Protein AF-A0A352R442-F1 (afdb_monomer_lite)

Structure (mmCIF, N/CA/C/O backbone):
data_AF-A0A352R442-F1
#
_entry.id   AF-A0A352R442-F1
#
loop_
_atom_site.group_PDB
_atom_site.id
_atom_site.type_symbol
_atom_site.label_atom_id
_atom_site.label_alt_id
_atom_site.label_comp_id
_atom_site.label_asym_id
_atom_site.label_entity_id
_atom_site.label_seq_id
_atom_site.pdbx_PDB_ins_code
_atom_site.Cartn_x
_atom_site.Cartn_y
_atom_site.Cartn_z
_atom_site.occupancy
_atom_site.B_iso_or_equiv
_atom_site.auth_seq_id
_atom_site.auth_comp_id
_atom_site.auth_asym_id
_atom_site.auth_atom_id
_atom_site.pdbx_PDB_model_num
ATOM 1 N N . MET A 1 1 ? -9.454 -8.251 1.975 1.00 71.06 1 MET A N 1
ATOM 2 C CA . MET A 1 1 ? -8.241 -7.790 1.267 1.00 71.06 1 MET A CA 1
ATOM 3 C C . MET A 1 1 ? -7.023 -8.591 1.740 1.00 71.06 1 MET A C 1
ATOM 5 O O . MET A 1 1 ? -6.895 -8.815 2.937 1.00 71.06 1 MET A O 1
ATOM 9 N N . LEU A 1 2 ? -6.158 -9.086 0.841 1.00 76.00 2 LEU A N 1
ATOM 10 C CA . LEU A 1 2 ? -4.966 -9.868 1.221 1.00 76.00 2 LEU A CA 1
ATOM 11 C C . LEU A 1 2 ? -3.751 -8.943 1.377 1.00 76.00 2 LEU A C 1
ATOM 13 O O . LEU A 1 2 ? -3.352 -8.282 0.417 1.00 76.00 2 LEU A O 1
ATOM 17 N N . VAL A 1 3 ? -3.161 -8.912 2.576 1.00 84.00 3 VAL A N 1
ATOM 18 C CA . VAL A 1 3 ? -1.950 -8.134 2.885 1.00 84.00 3 VAL A CA 1
ATOM 19 C C . VAL A 1 3 ? -0.742 -9.064 2.888 1.00 84.00 3 VAL A C 1
ATOM 21 O O . VAL A 1 3 ? -0.639 -9.971 3.711 1.00 84.00 3 VAL A O 1
ATOM 24 N N . LYS A 1 4 ? 0.202 -8.839 1.974 1.00 86.25 4 LYS A N 1
ATOM 25 C CA . LYS A 1 4 ? 1.427 -9.634 1.844 1.00 86.25 4 LYS A CA 1
ATOM 26 C C . LYS A 1 4 ? 2.656 -8.760 2.048 1.00 86.25 4 LYS A C 1
ATOM 28 O O . LYS A 1 4 ? 2.859 -7.780 1.338 1.00 86.25 4 LYS A O 1
ATOM 33 N N . LEU A 1 5 ? 3.529 -9.131 2.981 1.00 85.88 5 LEU A N 1
ATOM 34 C CA . LEU A 1 5 ? 4.829 -8.478 3.136 1.00 85.88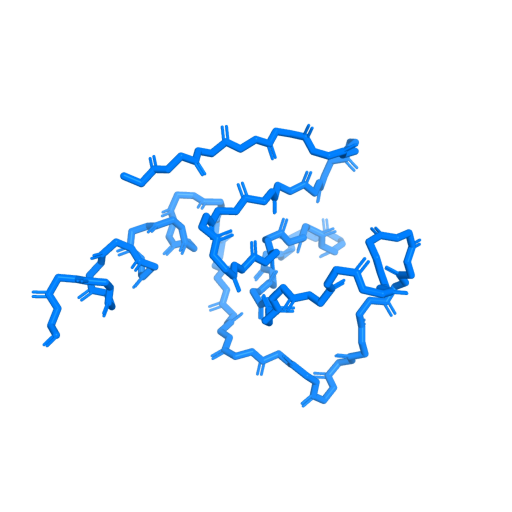 5 LEU A CA 1
ATOM 35 C C . LEU A 1 5 ? 5.734 -8.846 1.947 1.00 85.88 5 LEU A C 1
ATOM 37 O O . LEU A 1 5 ? 6.029 -10.019 1.735 1.00 85.88 5 LEU A O 1
ATOM 41 N N . ILE A 1 6 ? 6.184 -7.852 1.174 1.00 83.25 6 ILE A N 1
ATOM 42 C CA . ILE A 1 6 ? 7.092 -8.073 0.031 1.00 83.25 6 ILE A CA 1
ATOM 43 C C . ILE A 1 6 ? 8.552 -7.896 0.453 1.00 83.25 6 ILE A C 1
ATOM 45 O O . ILE A 1 6 ? 9.420 -8.674 0.069 1.00 83.25 6 ILE A O 1
ATOM 49 N N . ARG A 1 7 ? 8.839 -6.835 1.213 1.00 80.50 7 ARG A N 1
ATOM 50 C CA . ARG A 1 7 ? 10.165 -6.497 1.754 1.00 80.50 7 ARG A CA 1
ATOM 51 C C . ARG A 1 7 ? 9.992 -5.714 3.048 1.00 80.50 7 ARG A C 1
ATOM 53 O O . ARG A 1 7 ? 8.928 -5.154 3.297 1.00 80.50 7 ARG A O 1
ATOM 60 N N . ARG A 1 8 ? 11.060 -5.603 3.845 1.00 79.19 8 ARG A N 1
ATOM 61 C CA . ARG A 1 8 ? 11.085 -4.713 5.016 1.00 79.19 8 ARG A CA 1
ATOM 62 C C . ARG A 1 8 ? 10.618 -3.320 4.578 1.00 79.19 8 ARG A C 1
ATOM 64 O O . ARG A 1 8 ? 11.217 -2.750 3.669 1.00 79.19 8 ARG A O 1
ATOM 71 N N . ASN A 1 9 ? 9.541 -2.816 5.190 1.00 86.62 9 ASN A N 1
ATOM 72 C CA . ASN A 1 9 ? 8.881 -1.539 4.869 1.00 86.62 9 ASN A CA 1
ATOM 73 C C . ASN A 1 9 ? 8.041 -1.485 3.572 1.00 86.62 9 ASN A C 1
ATOM 75 O O . ASN A 1 9 ? 7.723 -0.389 3.107 1.00 86.62 9 ASN A O 1
ATOM 79 N N . ARG A 1 10 ? 7.664 -2.625 2.979 1.00 87.94 10 ARG A N 1
ATOM 80 C CA . ARG A 1 10 ? 6.820 -2.678 1.776 1.00 87.94 10 ARG A CA 1
ATOM 81 C C . ARG A 1 10 ? 5.824 -3.839 1.822 1.00 87.94 10 ARG A C 1
ATOM 83 O O . ARG A 1 10 ? 6.225 -5.000 1.902 1.00 87.94 10 ARG A O 1
ATOM 90 N N . TYR A 1 11 ? 4.551 -3.512 1.660 1.00 89.50 11 TYR A N 1
ATOM 91 C CA . TYR A 1 11 ? 3.425 -4.438 1.664 1.00 89.50 11 TYR A CA 1
ATOM 92 C C . TYR A 1 11 ? 2.708 -4.385 0.319 1.00 89.50 11 TYR A C 1
ATOM 94 O O . TYR A 1 11 ? 2.575 -3.315 -0.271 1.00 89.50 11 TYR A O 1
ATOM 102 N N . GLN A 1 12 ? 2.263 -5.535 -0.165 1.00 88.69 12 GLN A N 1
ATOM 103 C CA . GLN A 1 12 ? 1.254 -5.637 -1.206 1.00 88.69 12 GLN A CA 1
ATOM 104 C C . GLN A 1 12 ? -0.100 -5.751 -0.529 1.00 88.69 12 GLN A C 1
ATOM 106 O O . GLN A 1 12 ? -0.259 -6.537 0.404 1.00 88.69 12 GLN A O 1
ATOM 111 N N . VAL A 1 13 ? -1.050 -4.971 -1.008 1.00 89.06 13 VAL A N 1
ATOM 112 C CA . VAL A 1 13 ? -2.406 -4.908 -0.489 1.00 89.06 13 VAL A CA 1
ATOM 113 C C . VAL A 1 13 ? -3.319 -4.891 -1.712 1.00 89.06 13 VAL A C 1
ATOM 115 O O . VAL A 1 13 ? -3.427 -3.865 -2.377 1.00 89.06 13 VAL A O 1
ATOM 118 N N . GLY A 1 14 ? -3.860 -6.057 -2.080 1.00 86.75 14 GLY A N 1
ATOM 119 C CA . GLY A 1 14 ? -4.577 -6.231 -3.352 1.00 86.75 14 GLY A CA 1
ATOM 120 C C . GLY A 1 14 ? -3.722 -5.827 -4.564 1.00 86.75 14 GLY A C 1
ATOM 121 O O . GLY A 1 14 ? -2.569 -6.262 -4.698 1.00 86.75 14 GLY A O 1
ATOM 122 N N . ASP A 1 15 ? -4.274 -4.942 -5.397 1.00 87.62 15 ASP A N 1
ATOM 123 C CA . ASP A 1 15 ? -3.608 -4.323 -6.553 1.00 87.62 15 ASP A CA 1
ATOM 124 C C . ASP A 1 15 ? -2.836 -3.041 -6.200 1.00 87.62 15 ASP A C 1
ATOM 126 O O . ASP A 1 15 ? -2.618 -2.168 -7.044 1.00 87.62 15 ASP A O 1
ATOM 130 N N . TYR A 1 16 ? -2.364 -2.922 -4.958 1.00 89.62 16 TYR A N 1
ATOM 131 C CA . TYR A 1 16 ? -1.572 -1.785 -4.500 1.00 89.62 16 TYR A CA 1
ATOM 132 C C . TYR A 1 16 ? -0.313 -2.209 -3.750 1.00 89.62 16 TYR A C 1
ATOM 134 O O . TYR A 1 16 ? -0.208 -3.287 -3.165 1.00 89.62 16 TYR A O 1
ATOM 142 N N . ILE A 1 17 ? 0.666 -1.311 -3.755 1.00 90.50 17 ILE A N 1
ATOM 143 C CA . ILE A 1 17 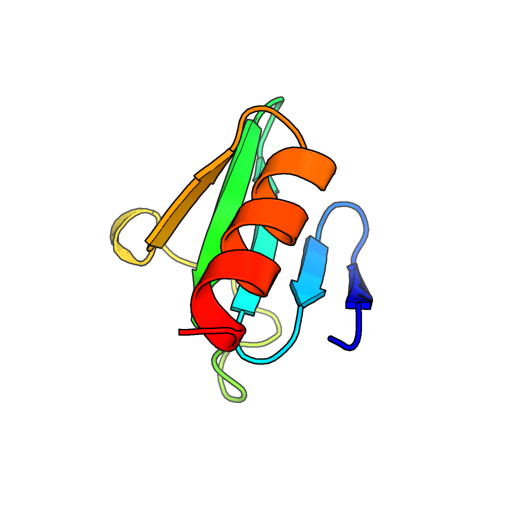? 1.877 -1.385 -2.950 1.00 90.50 17 ILE A CA 1
ATOM 144 C C . ILE A 1 17 ? 1.847 -0.266 -1.922 1.00 90.50 17 ILE A C 1
ATOM 146 O O . ILE A 1 17 ? 1.852 0.908 -2.279 1.00 90.50 17 ILE A O 1
ATOM 150 N N . VAL A 1 18 ? 1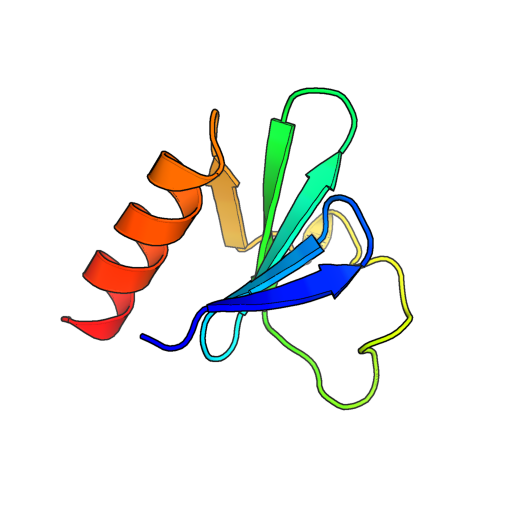.915 -0.628 -0.647 1.00 91.25 18 VAL A N 1
ATOM 151 C CA . VAL A 1 18 ? 2.127 0.310 0.454 1.00 91.25 18 VAL A CA 1
ATOM 152 C C . VAL A 1 18 ? 3.601 0.266 0.841 1.00 91.25 18 VAL A C 1
ATOM 154 O O . VAL A 1 18 ? 4.111 -0.754 1.307 1.00 91.25 18 VAL A O 1
ATOM 157 N N . GLN A 1 19 ? 4.323 1.363 0.640 1.00 90.31 19 GLN A N 1
ATOM 158 C CA . GLN A 1 19 ? 5.745 1.469 0.955 1.00 90.31 19 GLN A CA 1
ATOM 159 C C . GLN A 1 19 ? 5.988 2.584 1.972 1.00 90.31 19 GLN A C 1
ATOM 161 O O . GLN A 1 19 ? 5.627 3.738 1.744 1.00 90.31 19 GLN A O 1
ATOM 166 N N . LYS A 1 20 ? 6.700 2.266 3.056 1.00 89.38 20 LYS A N 1
ATOM 167 C CA . LYS A 1 20 ? 7.229 3.280 3.969 1.00 89.38 20 LYS A CA 1
ATOM 168 C C . LYS A 1 20 ? 8.457 3.936 3.344 1.00 89.38 20 LYS A C 1
ATOM 170 O O . LYS A 1 20 ? 9.390 3.250 2.913 1.00 89.38 20 LYS A O 1
ATOM 175 N N . ARG A 1 21 ? 8.486 5.264 3.323 1.00 85.75 21 ARG A N 1
ATOM 176 C CA . ARG A 1 21 ? 9.669 6.071 3.002 1.00 85.75 21 ARG A CA 1
ATOM 177 C C . ARG A 1 21 ? 9.899 7.037 4.146 1.00 85.75 21 ARG A C 1
ATOM 179 O O . ARG A 1 21 ? 8.994 7.784 4.502 1.00 85.75 21 ARG A O 1
ATOM 186 N N . GLN A 1 22 ? 11.101 7.001 4.718 1.00 84.31 22 GLN A N 1
ATOM 187 C CA . GLN A 1 22 ? 11.427 7.739 5.941 1.00 84.31 22 GLN A CA 1
ATOM 188 C C . GLN A 1 22 ? 10.410 7.417 7.057 1.00 84.31 22 GLN A C 1
ATOM 190 O O . GLN A 1 22 ? 10.373 6.282 7.539 1.00 84.31 22 GLN A O 1
ATOM 195 N N . GLN A 1 23 ? 9.561 8.377 7.431 1.00 83.50 23 GLN A N 1
ATOM 196 C CA . GLN A 1 23 ? 8.519 8.223 8.451 1.00 83.50 23 GLN A CA 1
ATOM 197 C C . GLN A 1 23 ? 7.093 8.169 7.883 1.00 83.50 23 GLN A C 1
ATOM 199 O O . GLN A 1 23 ? 6.140 8.084 8.645 1.00 83.50 23 GLN A O 1
ATOM 204 N N . GLN A 1 24 ? 6.937 8.185 6.562 1.00 86.94 24 GLN A N 1
ATOM 205 C CA . GLN A 1 24 ? 5.641 8.312 5.900 1.00 86.94 24 GLN A CA 1
ATOM 206 C C . GLN A 1 24 ? 5.305 7.062 5.085 1.00 86.94 24 GLN A C 1
ATOM 208 O O . GLN A 1 24 ? 6.209 6.353 4.628 1.00 86.94 24 GLN A O 1
ATOM 213 N N . TRP A 1 25 ? 4.016 6.796 4.875 1.00 91.50 25 TRP A N 1
ATOM 214 C CA . TRP A 1 25 ? 3.534 5.662 4.090 1.00 91.50 25 TRP A CA 1
ATOM 215 C C . TRP A 1 25 ? 2.913 6.136 2.784 1.00 91.50 25 TRP A C 1
ATOM 217 O O . TRP A 1 25 ? 2.140 7.086 2.735 1.00 91.50 25 TRP A O 1
ATOM 227 N N . TRP A 1 26 ? 3.299 5.471 1.707 1.00 92.06 26 TRP A N 1
ATOM 228 C CA . TRP A 1 26 ? 2.991 5.881 0.349 1.00 92.06 26 TRP A CA 1
ATOM 229 C C . TRP A 1 26 ? 2.326 4.706 -0.352 1.00 92.06 26 TRP A C 1
ATOM 231 O O . TRP A 1 26 ? 2.866 3.595 -0.330 1.00 92.06 26 TRP A O 1
ATOM 241 N N . VAL A 1 27 ? 1.171 4.948 -0.961 1.00 91.56 27 VAL A N 1
ATOM 242 C CA . VAL A 1 27 ? 0.417 3.943 -1.706 1.00 91.56 27 VAL A CA 1
ATOM 243 C C . VAL A 1 27 ? 0.646 4.154 -3.194 1.00 91.56 27 VAL A C 1
ATOM 245 O O . VAL A 1 27 ? 0.501 5.263 -3.710 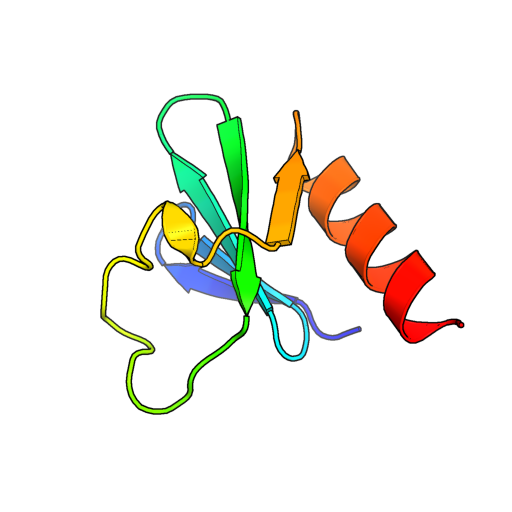1.00 91.56 27 VAL A O 1
ATOM 248 N N . PHE A 1 28 ? 0.990 3.076 -3.882 1.00 91.00 28 PHE A N 1
ATOM 249 C CA . PHE A 1 28 ? 1.241 3.030 -5.316 1.00 91.00 28 PHE A CA 1
ATOM 250 C C . PHE A 1 28 ? 0.361 1.950 -5.946 1.00 91.00 28 PHE A C 1
ATOM 252 O O . PHE A 1 28 ? 0.069 0.957 -5.277 1.00 91.00 28 PHE A O 1
ATOM 259 N N . PRO A 1 29 ? -0.023 2.076 -7.223 1.00 88.12 29 PRO A N 1
ATOM 260 C CA . PRO A 1 29 ? -0.624 0.969 -7.948 1.00 88.12 29 PRO A CA 1
ATOM 261 C C . PRO A 1 29 ? 0.377 -0.187 -8.059 1.00 88.12 29 PRO A C 1
ATOM 263 O O . PRO A 1 29 ? 1.582 0.010 -8.259 1.00 88.12 29 PRO A O 1
ATOM 266 N N . TYR A 1 30 ? -0.117 -1.410 -7.921 1.00 84.31 30 TYR A N 1
ATOM 267 C CA . TYR A 1 30 ? 0.672 -2.605 -8.150 1.00 84.31 30 TYR A CA 1
ATOM 268 C C . TYR A 1 30 ? 0.961 -2.757 -9.639 1.00 84.31 30 TYR A C 1
ATOM 270 O O . TYR A 1 30 ? 0.096 -2.604 -10.497 1.00 84.31 30 TYR A O 1
ATOM 278 N N . ASN A 1 31 ? 2.209 -3.088 -9.952 1.00 82.94 31 ASN A N 1
ATOM 279 C CA . ASN A 1 31 ? 2.619 -3.425 -11.302 1.00 82.94 31 ASN A CA 1
ATOM 280 C C . ASN A 1 31 ? 3.463 -4.697 -11.243 1.00 82.94 31 ASN A C 1
ATOM 282 O O . ASN A 1 31 ? 4.609 -4.677 -10.785 1.00 82.94 31 ASN A O 1
ATOM 286 N N . SER A 1 32 ? 2.894 -5.799 -11.733 1.00 79.44 32 SER A N 1
ATOM 287 C CA . SER A 1 32 ? 3.520 -7.126 -11.730 1.00 79.44 32 SER A CA 1
ATOM 288 C C . SER A 1 32 ? 4.842 -7.179 -12.502 1.00 79.44 32 SER A C 1
ATOM 290 O O . SER A 1 32 ? 5.704 -8.001 -12.202 1.00 79.44 32 SER A O 1
ATOM 292 N N . LYS A 1 33 ? 5.065 -6.255 -13.444 1.00 80.50 33 LYS A N 1
ATOM 293 C CA . LYS A 1 33 ? 6.328 -6.138 -14.188 1.00 80.50 33 LYS A CA 1
ATOM 294 C C . LYS A 1 33 ? 7.406 -5.356 -13.426 1.00 80.50 33 LYS A C 1
ATOM 296 O O . LYS A 1 33 ? 8.548 -5.308 -13.869 1.00 80.50 33 LYS A O 1
ATOM 301 N N . ARG A 1 34 ? 7.064 -4.714 -12.300 1.00 72.88 34 ARG A N 1
ATOM 302 C CA . ARG A 1 34 ? 7.936 -3.794 -11.540 1.00 72.88 34 ARG A CA 1
ATOM 303 C C . ARG A 1 34 ? 8.020 -4.109 -10.041 1.00 72.88 34 ARG A C 1
ATOM 305 O O . ARG A 1 34 ? 8.408 -3.247 -9.257 1.00 72.88 34 ARG A O 1
ATOM 312 N N . ILE A 1 35 ? 7.722 -5.342 -9.633 1.00 64.62 35 ILE A N 1
ATOM 313 C CA . ILE A 1 35 ? 7.638 -5.777 -8.221 1.00 64.62 35 ILE A CA 1
ATOM 314 C C . ILE A 1 35 ? 8.919 -5.452 -7.414 1.00 64.62 35 ILE A C 1
ATOM 316 O O . ILE A 1 35 ? 8.856 -5.155 -6.218 1.00 64.62 35 ILE A O 1
ATOM 320 N N . GLY A 1 36 ? 10.087 -5.433 -8.067 1.00 65.00 36 GLY A N 1
ATOM 321 C CA . GLY A 1 36 ? 11.378 -5.093 -7.453 1.00 65.00 36 GLY A CA 1
ATOM 322 C C . GLY A 1 36 ? 11.799 -3.621 -7.546 1.00 65.00 36 GLY A C 1
ATOM 323 O O . GLY A 1 36 ? 12.751 -3.221 -6.877 1.00 65.00 36 GLY A O 1
ATOM 324 N N . CYS A 1 37 ? 11.114 -2.802 -8.343 1.00 69.44 37 CYS A N 1
ATOM 325 C CA . CYS A 1 37 ? 11.510 -1.419 -8.586 1.00 69.44 37 CYS A CA 1
ATOM 326 C C . CYS A 1 37 ? 11.078 -0.492 -7.438 1.00 69.44 37 CYS A C 1
ATOM 328 O O . CYS A 1 37 ? 10.192 -0.793 -6.628 1.00 69.44 37 CYS A O 1
ATOM 330 N N . ILE A 1 38 ? 11.730 0.665 -7.347 1.00 67.06 38 ILE A N 1
ATOM 331 C CA . ILE A 1 38 ? 11.255 1.777 -6.524 1.00 67.06 38 ILE A CA 1
ATOM 332 C C . ILE A 1 38 ? 10.160 2.477 -7.333 1.00 67.06 38 ILE A C 1
ATOM 334 O O . ILE A 1 38 ? 10.443 3.004 -8.407 1.00 67.06 38 ILE A O 1
ATOM 338 N N . ALA A 1 39 ? 8.922 2.460 -6.832 1.00 71.19 39 ALA A N 1
ATOM 339 C CA . ALA A 1 39 ? 7.817 3.180 -7.462 1.00 71.19 39 ALA A CA 1
ATOM 340 C C . ALA A 1 39 ? 8.131 4.684 -7.514 1.00 71.19 39 ALA A C 1
ATOM 342 O O . ALA A 1 39 ? 8.753 5.232 -6.595 1.00 71.19 39 ALA A O 1
ATOM 343 N N . ARG A 1 40 ? 7.780 5.370 -8.594 1.00 75.06 40 ARG A N 1
ATOM 344 C CA . ARG A 1 40 ? 8.132 6.785 -8.737 1.00 75.06 40 ARG A CA 1
ATOM 345 C C . ARG A 1 40 ? 7.141 7.645 -7.959 1.00 75.06 40 ARG A C 1
ATOM 347 O O . ARG A 1 40 ? 5.983 7.285 -7.804 1.00 75.06 40 ARG A O 1
ATOM 354 N N . VAL A 1 41 ? 7.598 8.792 -7.457 1.00 71.31 41 VAL A N 1
ATOM 355 C CA . VAL A 1 41 ? 6.772 9.692 -6.624 1.00 71.31 41 VAL A CA 1
ATOM 356 C C . VAL A 1 41 ? 5.528 10.205 -7.369 1.00 71.31 41 VAL A C 1
ATOM 358 O O . VAL A 1 41 ? 4.509 10.450 -6.744 1.00 71.31 41 VAL A O 1
ATOM 361 N N . HIS A 1 42 ? 5.567 10.301 -8.700 1.00 78.31 42 HIS A N 1
ATOM 362 C CA . HIS A 1 42 ? 4.394 10.680 -9.498 1.00 78.31 42 HIS A CA 1
ATOM 363 C C . HIS A 1 42 ? 3.343 9.568 -9.645 1.00 78.31 42 HIS A C 1
ATOM 365 O O . HIS A 1 42 ? 2.247 9.836 -10.114 1.00 78.31 42 HIS A O 1
ATOM 371 N N . GLU A 1 43 ? 3.663 8.325 -9.277 1.00 81.19 43 GLU A N 1
ATOM 372 C CA . GLU A 1 43 ? 2.732 7.186 -9.331 1.00 81.19 43 GLU A CA 1
ATOM 373 C C . GLU A 1 43 ? 1.972 7.016 -8.000 1.00 81.19 43 GLU A C 1
ATOM 375 O O . GLU A 1 43 ? 1.271 6.026 -7.802 1.00 81.19 43 GLU A O 1
ATOM 380 N N . VAL A 1 44 ? 2.143 7.943 -7.052 1.00 84.19 44 VAL A N 1
ATOM 381 C CA . VAL A 1 44 ? 1.514 7.883 -5.728 1.00 84.19 44 VAL A CA 1
ATOM 382 C C . VAL A 1 44 ? 0.030 8.170 -5.869 1.00 84.19 44 VAL A C 1
ATOM 384 O O . VAL A 1 44 ? -0.363 9.236 -6.331 1.00 84.19 44 VAL A O 1
ATOM 387 N N . VAL A 1 45 ? -0.790 7.225 -5.426 1.00 88.88 45 VAL A N 1
ATOM 388 C CA . VAL A 1 45 ? -2.251 7.361 -5.411 1.00 88.88 45 VAL A CA 1
ATOM 389 C C . VAL A 1 45 ? -2.773 7.845 -4.065 1.00 88.88 45 VAL A C 1
ATOM 391 O O . VAL A 1 45 ? -3.845 8.438 -4.013 1.00 88.88 45 VAL A O 1
ATOM 394 N N . TYR A 1 46 ? -2.028 7.609 -2.982 1.00 88.75 46 TYR A N 1
ATOM 395 C CA . TYR A 1 46 ? -2.408 8.077 -1.655 1.00 88.75 46 TYR A CA 1
ATOM 396 C C . TYR A 1 46 ? -1.200 8.222 -0.727 1.00 88.75 46 TYR A C 1
ATOM 398 O O . TYR A 1 46 ? -0.255 7.427 -0.762 1.00 88.75 46 TYR A O 1
ATOM 406 N N . PHE A 1 47 ? -1.257 9.248 0.116 1.00 90.44 47 PHE A N 1
ATOM 407 C CA . PHE A 1 47 ? -0.308 9.506 1.188 1.00 90.44 47 PHE A CA 1
ATOM 408 C C . PHE A 1 47 ? -0.970 9.203 2.530 1.00 90.44 47 PHE A C 1
ATOM 410 O O . PHE A 1 47 ? -2.043 9.731 2.816 1.00 90.44 47 PHE A O 1
ATOM 417 N N . ALA A 1 48 ? -0.313 8.399 3.362 1.00 91.12 48 ALA A N 1
ATOM 418 C CA . ALA A 1 48 ? -0.840 7.974 4.647 1.00 91.12 48 ALA A CA 1
ATOM 419 C C . ALA A 1 48 ? 0.148 8.258 5.795 1.00 91.12 48 ALA A C 1
ATOM 421 O O . ALA A 1 48 ? 1.352 7.993 5.668 1.00 91.12 48 ALA A O 1
ATOM 422 N N . PRO A 1 49 ? -0.346 8.736 6.952 1.00 90.81 49 PRO A N 1
ATOM 423 C CA . PRO A 1 49 ? 0.489 8.954 8.132 1.00 90.81 49 PRO A CA 1
ATOM 424 C C . PRO A 1 49 ? 0.930 7.636 8.792 1.00 90.81 49 PRO A C 1
ATOM 426 O O . PRO A 1 49 ? 1.978 7.584 9.432 1.00 90.81 49 PRO A O 1
ATOM 429 N N . SER A 1 50 ? 0.176 6.549 8.611 1.00 91.56 50 SER A N 1
ATOM 430 C CA . SER A 1 50 ? 0.473 5.224 9.161 1.00 91.56 50 SER A CA 1
ATOM 431 C C . SER A 1 50 ? 0.147 4.111 8.156 1.00 91.56 50 SER A C 1
ATOM 433 O O . SER A 1 50 ? -0.553 4.332 7.165 1.00 91.56 50 SER A O 1
ATOM 435 N N . LEU A 1 51 ? 0.660 2.901 8.413 1.00 89.31 51 LEU A N 1
ATOM 436 C CA . LEU A 1 51 ? 0.315 1.712 7.626 1.00 89.31 51 LEU A CA 1
ATOM 437 C C . LEU A 1 51 ? -1.184 1.406 7.725 1.00 89.31 51 LEU A C 1
ATOM 439 O O . LEU A 1 51 ? -1.807 1.087 6.722 1.00 89.31 51 LEU A O 1
ATOM 443 N N . GLU A 1 52 ? -1.752 1.549 8.921 1.00 91.75 52 GLU A N 1
ATOM 444 C CA . GLU A 1 52 ? -3.174 1.330 9.181 1.00 91.75 52 GLU A CA 1
ATOM 445 C C . GLU A 1 52 ? -4.048 2.289 8.366 1.00 91.75 52 GLU A C 1
ATOM 447 O O . GLU A 1 52 ? -4.950 1.845 7.665 1.00 91.75 52 GLU A O 1
ATOM 452 N N . SER A 1 53 ? -3.724 3.587 8.338 1.00 92.94 53 SER A N 1
ATOM 453 C CA . SER A 1 53 ? -4.461 4.551 7.513 1.00 92.94 53 SER A CA 1
ATOM 454 C C . SER A 1 53 ? -4.388 4.222 6.019 1.00 92.94 53 SER A C 1
ATOM 456 O O . SER A 1 53 ? -5.371 4.412 5.307 1.00 92.94 53 SER A O 1
ATOM 458 N N . ALA A 1 54 ? -3.247 3.716 5.534 1.00 92.00 54 ALA A N 1
ATOM 459 C CA . ALA A 1 54 ? -3.114 3.285 4.143 1.00 92.00 54 ALA A CA 1
ATOM 460 C C . ALA A 1 54 ? -4.001 2.072 3.830 1.00 92.00 54 ALA A C 1
ATOM 462 O O . ALA A 1 54 ? -4.635 2.044 2.779 1.00 92.00 54 ALA A O 1
ATOM 463 N N . ILE A 1 55 ? -4.041 1.085 4.729 1.00 91.06 55 ILE A N 1
ATOM 464 C CA . ILE A 1 55 ? -4.857 -0.124 4.567 1.00 91.06 55 ILE A CA 1
ATOM 465 C C . ILE A 1 55 ? -6.345 0.231 4.629 1.00 91.06 55 ILE A C 1
ATOM 467 O O . ILE A 1 55 ? -7.070 -0.116 3.705 1.00 91.06 55 ILE A O 1
ATOM 471 N N . ASN A 1 56 ? -6.781 1.008 5.623 1.00 92.56 56 ASN A N 1
ATOM 472 C CA . ASN A 1 56 ? -8.187 1.404 5.765 1.00 92.56 56 ASN A CA 1
ATOM 473 C C . ASN A 1 56 ? -8.688 2.187 4.540 1.00 92.56 56 ASN A C 1
ATOM 475 O O . ASN A 1 56 ? -9.808 1.979 4.079 1.00 92.56 56 ASN A O 1
ATOM 479 N N . TRP A 1 57 ? -7.854 3.072 3.978 1.00 92.88 57 TRP A N 1
ATOM 480 C CA . TRP A 1 57 ? -8.186 3.782 2.739 1.00 92.88 57 TRP A CA 1
ATOM 481 C C . TRP A 1 57 ? -8.353 2.825 1.552 1.00 92.88 57 TRP A C 1
ATOM 483 O O . TRP A 1 57 ? -9.276 2.985 0.755 1.00 92.88 57 TRP A O 1
ATOM 493 N N . LEU A 1 58 ? -7.479 1.821 1.441 1.00 91.06 58 LEU A N 1
ATOM 494 C CA . LEU A 1 58 ? -7.566 0.800 0.399 1.00 91.06 58 LEU A CA 1
ATOM 495 C C . LEU A 1 58 ? -8.831 -0.056 0.549 1.00 91.06 58 LEU A C 1
ATOM 497 O O . LEU A 1 58 ? -9.528 -0.277 -0.438 1.00 91.06 58 LEU A O 1
ATOM 501 N N . GLU A 1 59 ? -9.165 -0.492 1.762 1.00 90.00 59 GLU A N 1
ATOM 502 C CA . GLU A 1 59 ? -10.371 -1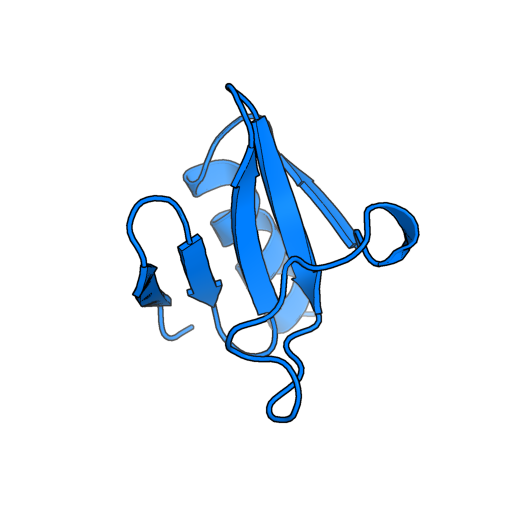.285 2.037 1.00 90.00 59 GLU A CA 1
ATOM 503 C C . GLU A 1 59 ? -11.659 -0.514 1.720 1.00 90.00 59 GLU A C 1
ATOM 505 O O . GLU A 1 59 ? -12.568 -1.053 1.084 1.00 90.00 59 GLU A O 1
ATOM 510 N N . ALA A 1 60 ? -11.718 0.769 2.088 1.00 88.44 60 ALA A N 1
ATOM 511 C CA . ALA A 1 60 ? -12.844 1.642 1.758 1.00 88.44 60 ALA A CA 1
ATOM 512 C C . ALA A 1 60 ? -12.995 1.869 0.243 1.00 88.44 60 ALA A C 1
ATOM 514 O O . ALA A 1 60 ? -14.106 2.083 -0.244 1.00 88.44 60 ALA A O 1
ATOM 515 N N . LYS A 1 61 ? -11.8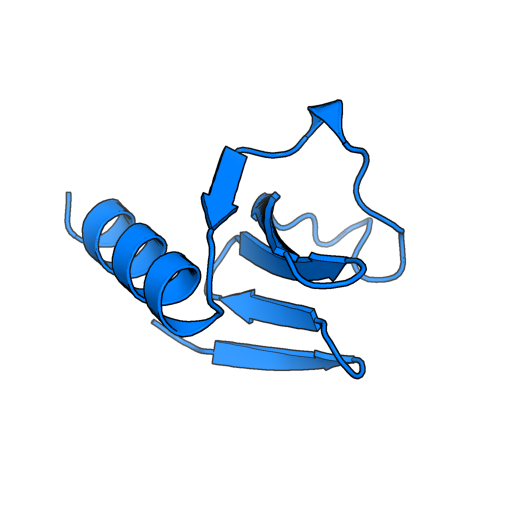83 1.819 -0.500 1.00 85.19 61 LYS A N 1
ATOM 516 C CA . LYS A 1 61 ? -11.856 1.971 -1.957 1.00 85.19 61 LYS A CA 1
ATOM 517 C C . LYS A 1 61 ? -12.277 0.702 -2.699 1.00 85.19 61 LYS A C 1
ATOM 519 O O . LYS A 1 61 ? -12.898 0.827 -3.740 1.00 85.19 61 LYS A O 1
ATOM 524 N N . GLU A 1 62 ? -11.943 -0.491 -2.201 1.00 78.56 62 GLU A N 1
ATOM 525 C CA . GLU A 1 62 ? -12.420 -1.760 -2.790 1.00 78.56 62 GLU A CA 1
ATOM 526 C C . GLU A 1 62 ? -13.897 -2.047 -2.477 1.00 78.56 62 GLU A C 1
ATOM 528 O O . GLU A 1 62 ? -14.522 -2.848 -3.167 1.00 78.56 62 GLU A O 1
ATOM 533 N N . SER A 1 63 ? -14.453 -1.411 -1.440 1.00 74.38 63 SER A N 1
ATOM 534 C CA . SER A 1 63 ? -15.853 -1.586 -1.026 1.00 74.38 63 SER A CA 1
ATOM 535 C C . SER A 1 63 ? -16.848 -0.655 -1.742 1.00 74.38 63 SER A C 1
ATOM 537 O O . SER A 1 63 ? -18.048 -0.783 -1.507 1.00 74.38 63 SER A O 1
ATOM 539 N N . ASN A 1 64 ? -16.367 0.281 -2.570 1.00 58.84 64 ASN A N 1
ATOM 540 C CA . ASN A 1 64 ? -17.168 1.188 -3.409 1.00 58.84 64 ASN A CA 1
ATOM 541 C C . ASN A 1 64 ? -17.027 0.817 -4.885 1.00 58.84 64 ASN A C 1
ATOM 543 O O . ASN A 1 64 ? -18.039 0.934 -5.608 1.00 58.84 64 ASN A O 1
#

Sequence (64 aa):
MLVKLIRRNRYQVGDYIVQKRQQQWWVFPYNSKRIGCIARVHEVVYFAPSLESAINWLEAKESN

Secondary structure (DSSP, 8-state):
--EEEEETTEEEETTEEEEEETTEEEEEE--TT-TTS---GGG--EEESSHHHHHHHHHHHHT-

Foldseek 3Di:
DDWADLDVQWIDDPQWIWGDDDQWIFIAGHDPVQSPHDDDPVRTPDTGNDPVRVNVVVVVVVVD

Radius of gyration: 10.7 Å; chains: 1; bounding box: 29×20×23 Å

pLDDT: mean 84.16, std 8.12, range [58.84, 92.94]